Protein AF-A0A6G2DT15-F1 (afdb_monomer)

Mean predicted aligned error: 6.5 Å

Secondary structure (DSSP, 8-state):
----S--GGGGG-TT------HHHHHHHHHHHS-TT--TTSHHHHHHHHHHHHHHHHHHTTTS-HHHHHHHIIIIIHHHHHHHH-

Organism: Streptococcus pneumoniae (NCBI:txid1313)

Foldseek 3Di:
DDDQDDDPVVVPDPPDDDDHDLVVQLVVLVVPADPPHDCPDPSNVSNVLSVVVVVQCVVCVPPDPVVSVVSCVPPVVVSVVVNVD

Radius of gyration: 15.29 Å; Cα contacts (8 Å, |Δi|>4): 48; chains: 1; bounding box: 32×36×33 Å

Solvent-accessible surface area (backbone atoms only — not comparable to full-atom values): 5164 Å² total; per-residue (Å²): 134,88,67,58,68,90,52,76,74,58,76,73,42,92,89,57,85,89,64,82,39,65,70,55,53,32,49,52,21,53,73,66,33,60,96,85,56,53,78,84,36,72,24,44,44,46,34,51,52,43,53,50,54,56,46,55,55,58,77,37,60,88,49,55,71,68,58,39,50,50,47,39,60,71,58,44,42,60,54,52,50,65,74,74,108

InterPro domains:
  IPR004291 Transposase IS66, central domain [PF03050] (7-84)
  IPR052344 Transposase-related protein [PTHR33678] (1-84)

Structure (mmCIF, N/CA/C/O backbone):
data_AF-A0A6G2DT15-F1
#
_entry.id   AF-A0A6G2DT15-F1
#
loop_
_atom_site.group_PDB
_atom_site.id
_atom_site.type_symbol
_atom_site.label_atom_id
_atom_site.label_alt_id
_atom_site.label_comp_id
_atom_site.label_asym_id
_atom_site.label_entity_id
_atom_site.label_seq_id
_atom_site.pdbx_PDB_ins_code
_atom_site.Cartn_x
_atom_site.Cartn_y
_atom_site.Cartn_z
_atom_site.occupancy
_atom_site.B_iso_or_equiv
_atom_site.auth_seq_id
_atom_site.auth_comp_id
_atom_site.auth_asym_id
_atom_site.auth_atom_id
_atom_site.pdbx_PDB_model_num
ATOM 1 N N . MET A 1 1 ? -16.236 12.079 -4.328 1.00 33.94 1 MET A N 1
ATOM 2 C CA . MET A 1 1 ? -15.693 11.487 -5.570 1.00 33.94 1 MET A CA 1
ATOM 3 C C . MET A 1 1 ? -14.193 11.350 -5.376 1.00 33.94 1 MET A C 1
ATOM 5 O O . MET A 1 1 ? -13.513 12.364 -5.361 1.00 33.94 1 MET A O 1
ATOM 9 N N . VAL A 1 2 ? -13.697 10.140 -5.107 1.00 38.16 2 VAL A N 1
ATOM 10 C CA . VAL A 1 2 ? -12.259 9.900 -4.911 1.00 38.16 2 VAL A CA 1
ATOM 11 C C . VAL A 1 2 ? -11.651 9.710 -6.296 1.00 38.16 2 VAL A C 1
ATOM 13 O O . VAL A 1 2 ? -11.843 8.665 -6.911 1.00 38.16 2 VAL A O 1
ATOM 16 N N . ASN A 1 3 ? -11.002 10.745 -6.829 1.00 44.94 3 ASN A N 1
ATOM 17 C CA . ASN A 1 3 ? -10.223 10.593 -8.049 1.00 44.94 3 ASN A CA 1
ATOM 18 C C . ASN A 1 3 ? -8.834 10.072 -7.671 1.00 44.94 3 ASN A C 1
ATOM 20 O O . ASN A 1 3 ? -8.048 10.770 -7.040 1.00 44.94 3 ASN A O 1
ATOM 24 N N . CYS A 1 4 ? -8.558 8.823 -8.029 1.00 48.66 4 CYS A N 1
ATOM 25 C CA . CYS A 1 4 ? -7.329 8.135 -7.656 1.00 48.66 4 CYS A CA 1
ATOM 26 C C . CYS A 1 4 ? -6.125 8.529 -8.537 1.00 48.66 4 CYS A C 1
ATOM 28 O O . CYS A 1 4 ? -5.008 8.082 -8.265 1.00 48.66 4 CYS A O 1
ATOM 30 N N . GLU A 1 5 ? -6.330 9.317 -9.598 1.00 58.84 5 GLU A N 1
ATOM 31 C CA . GLU A 1 5 ? -5.263 9.831 -10.459 1.00 58.84 5 GLU A CA 1
ATOM 32 C C . GLU A 1 5 ? -5.076 11.338 -10.207 1.00 58.84 5 GLU A C 1
ATOM 34 O O . GLU A 1 5 ? -6.007 12.112 -10.451 1.00 58.84 5 GLU A O 1
ATOM 39 N N . PRO A 1 6 ? -3.916 11.789 -9.693 1.00 59.69 6 PRO A N 1
ATOM 40 C CA . PRO A 1 6 ? -3.707 13.201 -9.409 1.00 59.69 6 PRO A CA 1
ATOM 41 C C . PRO A 1 6 ? -3.602 13.979 -10.726 1.00 59.69 6 PRO A C 1
ATOM 43 O O . PRO A 1 6 ? -2.528 14.073 -11.318 1.00 59.69 6 PRO A O 1
ATOM 46 N N . LEU A 1 7 ? -4.720 14.540 -11.191 1.00 66.44 7 LEU A N 1
ATOM 47 C CA . LEU A 1 7 ? -4.693 15.563 -12.234 1.00 66.44 7 LEU A CA 1
ATOM 48 C C . LEU A 1 7 ? -4.113 16.847 -11.630 1.00 66.44 7 LEU A C 1
ATOM 50 O O . LEU A 1 7 ? -4.506 17.249 -10.535 1.00 66.44 7 LEU A O 1
ATOM 54 N N . GLU A 1 8 ? -3.219 17.512 -12.361 1.00 67.69 8 GLU A N 1
ATOM 55 C CA . GLU A 1 8 ? -2.586 18.785 -11.968 1.00 67.69 8 GLU A CA 1
ATOM 56 C C . GLU A 1 8 ? -3.600 19.838 -11.491 1.00 67.69 8 GLU A C 1
ATOM 58 O O . GLU A 1 8 ? -3.329 20.589 -10.558 1.00 67.69 8 GLU A O 1
ATOM 63 N N . ALA A 1 9 ? -4.802 19.843 -12.074 1.00 71.19 9 ALA A N 1
ATOM 64 C CA . ALA A 1 9 ? -5.890 20.741 -11.696 1.00 71.19 9 ALA A CA 1
ATOM 65 C C . ALA A 1 9 ? -6.320 20.603 -10.223 1.00 71.19 9 ALA A C 1
ATOM 67 O O . ALA A 1 9 ? -6.708 21.590 -9.607 1.00 71.19 9 ALA A O 1
ATOM 68 N N . TYR A 1 10 ? -6.214 19.411 -9.624 1.00 72.25 10 TYR A N 1
ATOM 69 C CA . TYR A 1 10 ? -6.602 19.198 -8.226 1.00 72.25 10 TYR A CA 1
ATOM 70 C C . TYR A 1 10 ? -5.588 19.756 -7.225 1.00 72.25 10 TYR A C 1
ATOM 72 O O . TYR A 1 10 ? -5.958 19.998 -6.083 1.00 72.25 10 TYR A O 1
ATOM 80 N N . ARG A 1 11 ? -4.340 20.029 -7.641 1.00 71.56 11 ARG A N 1
ATOM 81 C CA . ARG A 1 11 ? -3.345 20.714 -6.792 1.00 71.56 11 ARG A CA 1
ATOM 82 C C . ARG A 1 11 ? -3.716 22.172 -6.500 1.00 71.56 11 ARG A C 1
ATOM 84 O O . ARG A 1 11 ? -3.120 22.773 -5.619 1.00 71.56 11 ARG A O 1
ATOM 91 N N . GLN A 1 12 ? -4.652 22.737 -7.263 1.00 80.12 12 GLN A N 1
ATOM 92 C CA . GLN A 1 12 ? -5.099 24.128 -7.141 1.00 80.12 12 GLN A CA 1
ATOM 93 C C . GLN A 1 12 ? -6.270 24.285 -6.159 1.00 80.12 12 GLN A C 1
ATOM 95 O O . GLN A 1 12 ? -6.728 25.400 -5.930 1.00 80.12 12 GLN A O 1
ATOM 100 N N . LEU A 1 13 ? -6.785 23.180 -5.609 1.00 81.62 13 LEU A N 1
ATOM 101 C CA . LEU A 1 13 ? -7.861 23.207 -4.626 1.00 81.62 13 LEU A CA 1
ATOM 102 C C . LEU A 1 13 ? -7.271 23.391 -3.227 1.00 81.62 13 LEU A C 1
ATOM 104 O O . LEU A 1 13 ? -6.575 22.512 -2.729 1.00 81.62 13 LEU A O 1
ATOM 108 N N . GLU A 1 14 ? -7.576 24.521 -2.593 1.00 78.31 14 GLU A N 1
ATOM 109 C CA . GLU A 1 14 ? -7.023 24.892 -1.280 1.00 78.31 14 GLU A CA 1
ATOM 110 C C . GLU A 1 14 ? -7.527 23.998 -0.132 1.00 78.31 14 GLU A C 1
ATOM 112 O O . GLU A 1 14 ? -6.832 23.824 0.865 1.00 78.31 14 GLU A O 1
ATOM 117 N N . GLU A 1 15 ? -8.707 23.387 -0.282 1.00 83.31 15 GLU A N 1
ATOM 118 C CA . GLU A 1 15 ? -9.370 22.588 0.763 1.00 83.31 15 GLU A CA 1
ATOM 119 C C . GLU A 1 15 ? -9.336 21.067 0.503 1.00 83.31 15 GLU A C 1
ATOM 121 O O . GLU A 1 15 ? -10.050 20.306 1.158 1.00 83.31 15 GLU A O 1
ATOM 126 N N . ALA A 1 16 ? -8.543 20.592 -0.465 1.00 78.62 16 ALA A N 1
ATOM 127 C CA . ALA A 1 16 ? -8.485 19.174 -0.826 1.00 78.62 16 ALA A CA 1
ATOM 128 C C . ALA A 1 16 ? -7.110 18.554 -0.544 1.00 78.62 16 ALA A C 1
ATOM 130 O O . ALA A 1 16 ? -6.085 19.019 -1.038 1.00 78.62 16 ALA A O 1
ATOM 131 N N . GLU A 1 17 ? -7.098 17.435 0.183 1.00 78.50 17 GLU A N 1
ATOM 132 C CA . GLU A 1 17 ? -5.894 16.627 0.364 1.00 78.50 17 GLU A CA 1
ATOM 133 C C . GLU A 1 17 ? -5.733 15.626 -0.789 1.00 78.50 17 GLU A C 1
ATOM 135 O O . GLU A 1 17 ? -6.630 14.833 -1.095 1.00 78.50 17 GLU A O 1
ATOM 140 N N . LEU A 1 18 ? -4.569 15.655 -1.439 1.00 77.38 18 LEU A N 1
ATOM 141 C CA . LEU A 1 18 ? -4.230 14.699 -2.487 1.00 77.38 18 LEU A CA 1
ATOM 142 C C . LEU A 1 18 ? -3.722 13.398 -1.873 1.00 77.38 18 LEU A C 1
ATOM 144 O O . LEU A 1 18 ? -2.608 13.334 -1.359 1.00 77.3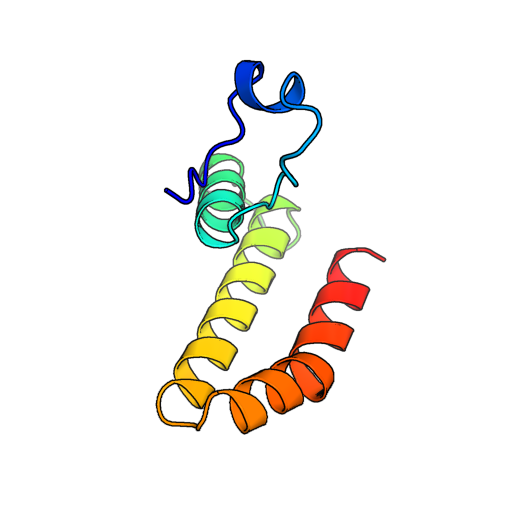8 18 LEU A O 1
ATOM 148 N N . VAL A 1 19 ? -4.511 12.338 -2.025 1.00 79.75 19 VAL A N 1
ATOM 149 C CA . VAL A 1 19 ? -4.138 10.983 -1.612 1.00 79.75 19 VAL A CA 1
ATOM 150 C C . VAL A 1 19 ? -3.826 10.102 -2.820 1.00 79.75 19 VAL A C 1
ATOM 152 O O . VAL A 1 19 ? -4.508 10.136 -3.846 1.00 79.75 19 VAL A O 1
ATOM 155 N N . GLY A 1 20 ? -2.771 9.295 -2.710 1.00 79.94 20 GLY A N 1
ATOM 156 C CA . GLY A 1 20 ? -2.397 8.318 -3.730 1.00 79.94 20 GLY A CA 1
ATOM 157 C C . GLY A 1 20 ? -3.113 6.985 -3.523 1.00 79.94 20 GLY A C 1
ATOM 158 O O . GLY A 1 20 ? -3.128 6.447 -2.420 1.00 79.94 20 GLY A O 1
ATOM 159 N 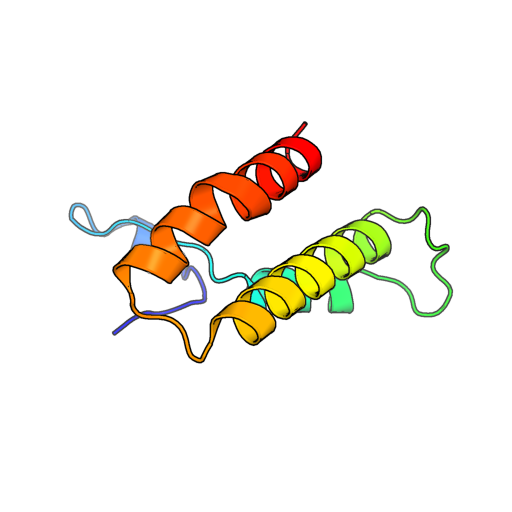N . CYS A 1 21 ? -3.667 6.402 -4.589 1.00 87.38 21 CYS A N 1
ATOM 160 C CA . CYS A 1 21 ? -4.225 5.052 -4.523 1.00 87.38 21 CYS A CA 1
ATOM 161 C C . CYS A 1 21 ? -3.146 3.992 -4.780 1.00 87.38 21 CYS A C 1
ATOM 163 O O . CYS A 1 21 ? -2.541 3.962 -5.857 1.00 87.38 21 CYS A O 1
ATOM 165 N N . TRP A 1 22 ? -2.974 3.053 -3.846 1.00 90.25 22 TRP A N 1
ATOM 166 C CA . TRP A 1 22 ? -2.028 1.939 -3.985 1.00 90.25 22 TRP A CA 1
ATOM 167 C C . TRP A 1 22 ? -2.277 1.062 -5.221 1.00 90.25 22 TRP A C 1
ATOM 169 O O . TRP A 1 22 ? -1.331 0.504 -5.776 1.00 90.25 22 TRP A O 1
ATOM 179 N N . ALA A 1 23 ? -3.513 0.990 -5.729 1.00 91.75 23 ALA A N 1
ATOM 180 C CA . ALA A 1 23 ? -3.804 0.274 -6.973 1.00 91.75 23 ALA A CA 1
ATOM 181 C C . ALA A 1 23 ? -3.126 0.935 -8.185 1.00 91.75 23 ALA A C 1
ATOM 183 O O . ALA A 1 23 ? -2.558 0.247 -9.038 1.00 91.75 23 ALA A O 1
ATOM 184 N N . HIS A 1 24 ? -3.118 2.270 -8.236 1.00 90.50 24 HIS A N 1
ATOM 185 C CA . HIS A 1 24 ? -2.416 3.016 -9.279 1.00 90.50 24 HIS A CA 1
ATOM 186 C C . HIS A 1 24 ? -0.903 2.956 -9.114 1.00 90.50 24 HIS A C 1
ATOM 188 O O . HIS A 1 24 ? -0.194 2.812 -10.108 1.00 90.50 24 HIS A O 1
ATOM 194 N N . VAL A 1 25 ? -0.400 2.986 -7.879 1.00 90.31 25 VAL A N 1
ATOM 195 C CA . VAL A 1 25 ? 1.030 2.781 -7.610 1.00 90.31 25 VAL A CA 1
ATOM 196 C C . VAL A 1 25 ? 1.483 1.408 -8.120 1.00 90.31 25 VAL A C 1
ATOM 198 O O . VAL A 1 25 ? 2.441 1.321 -8.889 1.00 90.31 25 VAL A O 1
ATOM 201 N N . ARG A 1 26 ? 0.740 0.339 -7.803 1.00 93.19 26 ARG A N 1
ATOM 202 C CA . ARG A 1 26 ? 1.012 -1.018 -8.301 1.00 93.19 26 ARG A CA 1
ATOM 203 C C . ARG A 1 26 ? 1.027 -1.084 -9.827 1.00 93.19 26 ARG A C 1
ATOM 205 O O . ARG A 1 26 ? 1.908 -1.722 -10.398 1.00 93.19 26 ARG A O 1
ATOM 212 N N . ARG A 1 27 ? 0.068 -0.430 -10.492 1.00 92.75 27 ARG A N 1
ATOM 213 C CA . ARG A 1 27 ? 0.018 -0.361 -11.959 1.00 92.75 27 ARG A CA 1
ATOM 214 C C . ARG A 1 27 ? 1.251 0.339 -12.535 1.00 92.75 27 ARG A C 1
ATOM 216 O O . ARG A 1 27 ? 1.839 -0.185 -13.473 1.00 92.75 27 ARG A O 1
ATOM 223 N N . LYS A 1 28 ? 1.691 1.453 -11.942 1.00 90.88 28 LYS A N 1
ATOM 224 C CA . LYS A 1 28 ? 2.912 2.151 -12.375 1.00 90.88 28 LYS A CA 1
ATOM 225 C C . LYS A 1 28 ? 4.157 1.282 -12.221 1.00 90.88 28 LYS A C 1
ATOM 227 O O . LYS A 1 28 ? 4.967 1.231 -13.139 1.00 90.88 28 LYS A O 1
ATOM 232 N N . PHE A 1 29 ? 4.292 0.550 -11.114 1.00 91.81 29 PHE A N 1
ATOM 233 C CA . PHE A 1 29 ? 5.394 -0.404 -10.965 1.00 91.81 29 PHE A CA 1
ATOM 234 C C . PHE A 1 29 ? 5.318 -1.539 -11.986 1.00 91.81 29 PHE A C 1
ATOM 236 O O . PHE A 1 29 ? 6.348 -1.925 -12.531 1.00 91.81 29 PHE A O 1
ATOM 243 N N . PHE A 1 30 ? 4.120 -2.034 -12.304 1.00 90.56 30 PHE A N 1
ATOM 244 C CA . PHE A 1 30 ? 3.930 -3.033 -13.357 1.00 90.56 30 PHE A CA 1
ATOM 245 C C . PHE A 1 30 ? 4.407 -2.528 -14.719 1.00 90.56 30 PHE A C 1
ATOM 247 O O . PHE A 1 30 ? 5.204 -3.190 -15.374 1.00 90.56 30 PHE A O 1
ATOM 254 N N . GLU A 1 31 ? 3.955 -1.340 -15.119 1.00 90.38 31 GLU A N 1
ATOM 255 C CA . GLU A 1 31 ? 4.294 -0.722 -16.404 1.00 90.38 31 GLU A CA 1
ATOM 256 C C . GLU A 1 31 ? 5.786 -0.370 -16.505 1.00 90.38 31 GLU A C 1
ATOM 258 O O . GLU A 1 31 ? 6.382 -0.510 -17.571 1.00 90.38 31 GLU A O 1
ATOM 263 N N . ALA A 1 32 ? 6.404 0.037 -15.393 1.00 86.94 32 ALA A N 1
ATOM 264 C CA . ALA A 1 32 ? 7.821 0.380 -15.328 1.00 86.94 32 ALA A CA 1
ATOM 265 C C . ALA A 1 32 ? 8.759 -0.837 -15.232 1.00 86.94 32 ALA A C 1
ATOM 267 O O . ALA A 1 32 ? 9.966 -0.666 -15.382 1.00 86.94 32 ALA A O 1
ATOM 268 N N . THR A 1 33 ? 8.250 -2.047 -14.964 1.00 86.50 33 THR A N 1
ATOM 269 C CA . THR A 1 33 ? 9.075 -3.261 -14.839 1.00 86.50 33 THR A CA 1
ATOM 270 C C . THR A 1 33 ? 9.254 -3.931 -16.207 1.00 86.50 33 THR A C 1
ATOM 272 O O . THR A 1 33 ? 8.278 -4.433 -16.769 1.00 86.50 33 THR A O 1
ATOM 275 N N . PRO A 1 34 ? 10.481 -4.008 -16.761 1.00 81.56 34 PRO A N 1
ATOM 276 C CA . PRO A 1 34 ? 10.734 -4.758 -17.990 1.00 81.56 34 PRO A CA 1
ATOM 277 C C . PRO A 1 34 ? 10.328 -6.235 -17.870 1.00 81.56 34 PRO A C 1
ATOM 279 O O . PRO A 1 34 ? 10.487 -6.850 -16.820 1.00 81.56 34 PRO A O 1
ATOM 282 N N . LYS A 1 35 ? 9.882 -6.855 -18.971 1.00 77.12 35 LYS A N 1
ATOM 283 C CA . LYS A 1 35 ? 9.451 -8.270 -18.971 1.00 77.12 35 LYS A CA 1
ATOM 284 C C . LYS A 1 35 ? 10.548 -9.264 -18.561 1.00 77.12 35 LYS A C 1
ATOM 286 O O . LYS A 1 35 ? 10.217 -10.338 -18.075 1.00 77.12 35 LYS A O 1
ATOM 291 N N . GLN A 1 36 ? 11.824 -8.925 -18.768 1.00 77.88 36 GLN A N 1
ATOM 292 C CA . GLN A 1 36 ? 12.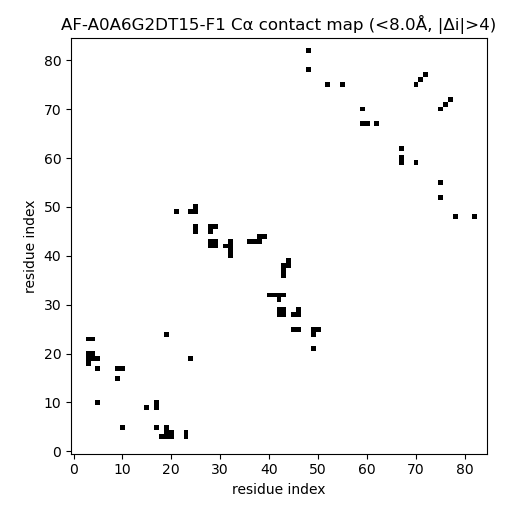978 -9.721 -18.319 1.00 77.88 36 GLN A CA 1
ATOM 293 C C . GLN A 1 36 ? 13.702 -9.093 -17.119 1.00 77.88 36 GLN A C 1
ATOM 295 O O . GLN A 1 36 ? 14.885 -9.347 -16.916 1.00 77.88 36 GLN A O 1
ATOM 300 N N . ALA A 1 37 ? 13.036 -8.226 -16.357 1.00 74.25 37 ALA A N 1
ATOM 301 C CA . ALA A 1 37 ? 13.667 -7.590 -15.215 1.00 74.25 37 ALA A CA 1
ATOM 302 C C . ALA A 1 37 ? 13.964 -8.608 -14.115 1.00 74.25 37 ALA A C 1
ATOM 304 O O . ALA A 1 37 ? 13.106 -9.406 -13.728 1.00 74.25 37 ALA A O 1
ATOM 305 N N . ASP A 1 38 ? 15.169 -8.519 -13.565 1.00 79.56 38 ASP A N 1
ATOM 306 C CA . ASP A 1 38 ? 15.524 -9.266 -12.374 1.00 79.56 38 ASP A CA 1
ATOM 307 C C . ASP A 1 38 ? 14.632 -8.867 -11.193 1.00 79.56 38 ASP A C 1
ATOM 309 O O . ASP A 1 38 ? 14.160 -7.727 -11.074 1.00 79.56 38 ASP A O 1
ATOM 313 N N . LYS A 1 39 ? 14.462 -9.805 -10.255 1.00 76.00 39 LYS A N 1
ATOM 314 C CA . LYS A 1 39 ? 13.739 -9.575 -8.992 1.00 76.00 39 LYS A CA 1
ATOM 315 C C . LYS A 1 39 ? 14.362 -8.461 -8.139 1.00 76.00 39 LYS A C 1
ATOM 317 O O . LYS A 1 39 ? 13.724 -7.970 -7.215 1.00 76.00 39 LYS A O 1
ATOM 322 N N . SER A 1 40 ? 15.598 -8.067 -8.440 1.00 82.38 40 SER A N 1
ATOM 323 C CA . SER A 1 40 ? 16.306 -6.956 -7.805 1.00 82.38 40 SER A CA 1
ATOM 324 C C . SER A 1 40 ? 15.918 -5.580 -8.358 1.00 82.38 40 SER A C 1
ATOM 326 O O . SER A 1 40 ? 16.251 -4.575 -7.727 1.00 82.38 40 SER A O 1
ATOM 328 N N . SER A 1 41 ? 15.223 -5.509 -9.500 1.00 87.19 41 SER A N 1
ATOM 329 C CA . SER A 1 41 ? 14.802 -4.240 -10.099 1.00 87.19 41 SER A CA 1
ATOM 330 C C . SER A 1 41 ? 13.836 -3.471 -9.193 1.00 87.19 41 SER A C 1
ATOM 332 O O . SER A 1 41 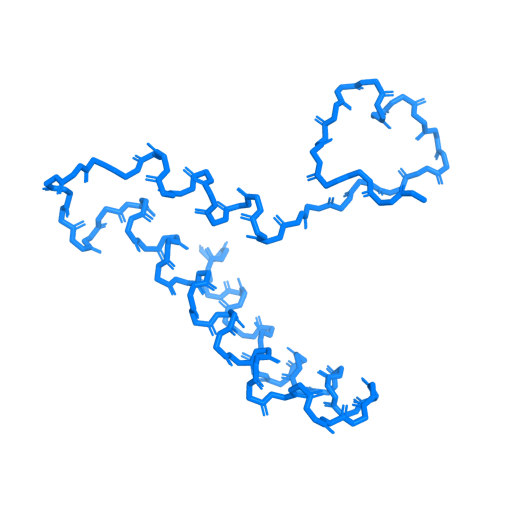? 13.014 -4.059 -8.489 1.00 87.19 41 SER A O 1
ATOM 334 N N . LEU A 1 42 ? 13.907 -2.136 -9.232 1.00 86.94 42 LEU A N 1
ATOM 335 C CA . LEU A 1 42 ? 13.035 -1.268 -8.428 1.00 86.94 42 LEU A CA 1
ATOM 336 C C . LEU A 1 42 ? 11.550 -1.503 -8.733 1.00 86.94 42 LEU A C 1
ATOM 338 O O . LEU A 1 42 ? 10.729 -1.537 -7.820 1.00 86.94 42 LEU A O 1
ATOM 342 N N . GLY A 1 43 ? 11.217 -1.739 -10.004 1.00 88.88 43 GLY A N 1
ATOM 343 C CA . GLY A 1 43 ? 9.860 -2.082 -10.420 1.00 88.88 43 GLY A CA 1
ATOM 344 C C . GLY A 1 43 ? 9.373 -3.404 -9.817 1.00 88.88 43 GLY A C 1
ATOM 345 O O . GLY A 1 43 ? 8.284 -3.454 -9.244 1.00 88.88 43 GLY A O 1
ATOM 346 N N . ALA A 1 44 ? 10.202 -4.455 -9.851 1.00 89.12 44 ALA A N 1
ATOM 347 C CA . ALA A 1 44 ? 9.861 -5.745 -9.253 1.00 89.12 44 ALA A CA 1
ATOM 348 C C . ALA A 1 44 ? 9.723 -5.666 -7.724 1.00 89.12 44 ALA A C 1
ATOM 350 O O . ALA A 1 44 ? 8.800 -6.264 -7.168 1.00 89.12 44 ALA A O 1
ATOM 351 N N . LYS A 1 45 ? 10.584 -4.893 -7.047 1.00 89.38 45 LYS A N 1
ATOM 352 C CA . LYS A 1 45 ? 10.475 -4.627 -5.603 1.00 89.38 45 LYS A CA 1
ATOM 353 C C . LYS A 1 45 ? 9.179 -3.888 -5.260 1.00 89.38 45 LYS A C 1
ATOM 355 O O . LYS A 1 45 ? 8.444 -4.331 -4.383 1.00 89.38 45 LYS A O 1
ATOM 360 N N . GLY A 1 46 ? 8.848 -2.830 -6.003 1.00 91.50 46 GLY A N 1
ATOM 361 C CA . GLY A 1 46 ? 7.600 -2.082 -5.823 1.00 91.50 46 GLY A CA 1
ATOM 362 C C . GLY A 1 46 ? 6.349 -2.926 -6.069 1.00 91.50 46 GLY A C 1
ATOM 363 O O . GLY A 1 46 ? 5.374 -2.838 -5.320 1.00 91.50 46 GLY A O 1
ATOM 364 N N . LEU A 1 47 ? 6.384 -3.813 -7.066 1.00 92.19 47 LEU A N 1
ATOM 365 C CA . LEU A 1 47 ? 5.327 -4.798 -7.299 1.00 92.19 47 LEU A CA 1
ATOM 366 C C . LEU A 1 47 ? 5.181 -5.787 -6.145 1.00 92.19 47 LEU A C 1
ATOM 368 O O . LEU A 1 47 ? 4.054 -6.061 -5.729 1.00 92.19 47 LEU A O 1
ATOM 372 N N . ALA A 1 48 ? 6.293 -6.336 -5.651 1.00 91.56 48 ALA A N 1
ATOM 373 C CA . ALA A 1 48 ? 6.292 -7.287 -4.543 1.00 91.56 48 ALA A CA 1
ATOM 374 C C . ALA A 1 48 ? 5.691 -6.657 -3.281 1.00 91.56 48 ALA A C 1
ATOM 376 O O . ALA A 1 48 ? 4.766 -7.228 -2.704 1.00 91.56 48 ALA A O 1
ATOM 377 N N . TYR A 1 49 ? 6.125 -5.441 -2.944 1.00 92.81 49 TYR A N 1
ATOM 378 C CA . TYR A 1 49 ? 5.567 -4.650 -1.852 1.00 92.81 49 TYR A CA 1
ATOM 379 C C . TYR A 1 49 ? 4.050 -4.449 -2.004 1.00 92.81 49 TYR A C 1
ATOM 381 O O . TYR A 1 49 ? 3.280 -4.805 -1.114 1.00 92.81 49 TYR A O 1
ATOM 389 N N . CYS A 1 50 ? 3.589 -3.960 -3.164 1.00 94.19 50 CYS A N 1
ATOM 390 C CA . CYS A 1 50 ? 2.160 -3.729 -3.386 1.00 94.19 50 CYS A CA 1
ATOM 391 C C . CYS A 1 50 ? 1.350 -5.028 -3.275 1.00 94.19 50 CYS A C 1
ATOM 393 O O . CYS A 1 50 ? 0.247 -5.030 -2.737 1.00 94.19 50 CYS A O 1
ATOM 395 N N . ASN A 1 51 ? 1.875 -6.142 -3.792 1.00 94.25 51 ASN A N 1
ATOM 396 C CA . ASN A 1 51 ? 1.207 -7.438 -3.698 1.00 94.25 51 ASN A CA 1
ATOM 397 C C . ASN A 1 51 ? 1.085 -7.917 -2.245 1.00 94.25 51 ASN A C 1
ATOM 399 O O . ASN A 1 51 ? 0.041 -8.467 -1.897 1.00 94.25 51 ASN A O 1
ATOM 403 N N . GLN A 1 52 ? 2.108 -7.691 -1.415 1.00 95.19 52 GLN A N 1
ATOM 404 C CA . GLN A 1 52 ? 2.066 -7.999 0.014 1.00 95.19 52 GLN A CA 1
ATOM 405 C C . GLN A 1 52 ? 1.026 -7.137 0.738 1.00 95.19 52 GLN A C 1
ATOM 407 O O . GLN A 1 52 ? 0.173 -7.691 1.426 1.00 95.19 52 GLN A O 1
ATOM 412 N N . LEU A 1 53 ? 1.018 -5.820 0.496 1.00 95.12 53 LEU A N 1
ATOM 413 C CA . LEU A 1 53 ? 0.007 -4.896 1.027 1.00 95.12 53 LEU A CA 1
ATOM 414 C C . LEU A 1 53 ? -1.415 -5.370 0.698 1.00 95.12 53 LEU A C 1
ATOM 416 O O . LEU A 1 53 ? -2.255 -5.496 1.583 1.00 95.12 53 LEU A O 1
ATOM 420 N N . PHE A 1 54 ? -1.682 -5.701 -0.569 1.00 95.06 54 PHE A N 1
ATOM 421 C CA . PHE A 1 54 ? -2.996 -6.207 -0.973 1.00 95.06 54 PHE A CA 1
ATOM 422 C C . PHE A 1 54 ? -3.316 -7.594 -0.414 1.00 95.06 54 PHE A C 1
ATOM 424 O O . PHE A 1 54 ? -4.489 -7.951 -0.365 1.00 95.06 54 PHE A O 1
ATOM 431 N N . SER A 1 55 ? -2.316 -8.403 -0.060 1.00 96.62 55 SER A N 1
ATOM 432 C CA . SER A 1 55 ? -2.560 -9.686 0.602 1.00 96.62 55 SER A CA 1
ATOM 433 C C . SER A 1 55 ? -3.061 -9.478 2.018 1.00 96.62 55 SER A C 1
ATOM 435 O O . SER A 1 55 ? -4.124 -9.989 2.345 1.00 96.62 55 SER A O 1
ATOM 437 N N . LEU A 1 56 ? -2.362 -8.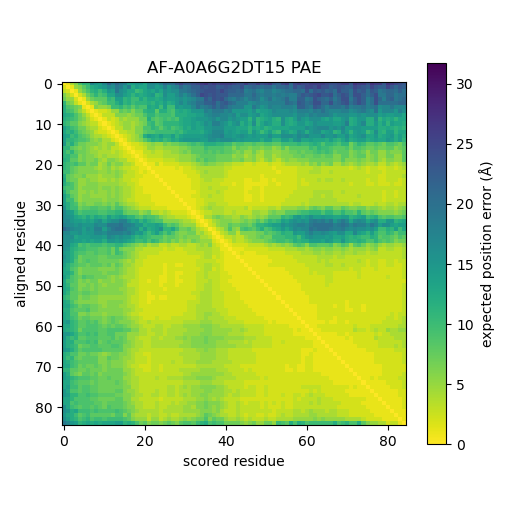648 2.790 1.00 95.88 56 LEU A N 1
ATOM 438 C CA . LEU A 1 56 ? -2.747 -8.313 4.157 1.00 95.88 56 LEU A CA 1
ATOM 439 C C . LEU A 1 56 ? -4.161 -7.713 4.217 1.00 95.88 56 LEU A C 1
ATOM 441 O O . LEU A 1 56 ? -4.998 -8.173 4.985 1.00 95.88 56 LEU A O 1
ATOM 445 N N . GLU A 1 57 ? -4.483 -6.762 3.334 1.00 95.56 57 GLU A N 1
ATOM 446 C CA . GLU A 1 57 ? -5.833 -6.175 3.279 1.00 95.56 57 GLU A CA 1
ATOM 447 C C . GLU A 1 57 ? -6.932 -7.201 2.956 1.00 95.56 57 GLU A C 1
ATOM 449 O O . GLU A 1 57 ? -8.052 -7.059 3.445 1.00 95.56 57 GLU A O 1
ATOM 454 N N . ARG A 1 58 ? -6.636 -8.238 2.156 1.00 97.00 58 ARG A N 1
ATOM 455 C CA . ARG A 1 58 ? -7.586 -9.338 1.908 1.00 97.00 58 ARG A CA 1
ATOM 456 C C . ARG A 1 58 ? -7.753 -10.223 3.136 1.00 97.00 58 ARG A C 1
ATOM 458 O O . ARG A 1 58 ? -8.874 -10.610 3.447 1.00 97.00 58 ARG A O 1
ATOM 465 N N . ASP A 1 59 ? -6.667 -10.513 3.844 1.00 97.19 59 ASP A N 1
ATOM 466 C CA . ASP A 1 59 ? -6.703 -11.339 5.054 1.00 97.19 59 ASP A CA 1
ATOM 467 C C . ASP A 1 59 ? -7.553 -10.682 6.156 1.00 97.19 59 ASP A C 1
ATOM 469 O O . ASP A 1 59 ? -8.163 -11.366 6.979 1.00 97.19 59 ASP A O 1
ATOM 473 N N . TRP A 1 60 ? -7.650 -9.351 6.140 1.00 97.31 60 TRP A N 1
ATOM 474 C CA . TRP A 1 60 ? -8.432 -8.573 7.098 1.00 97.31 60 TRP A CA 1
ATOM 475 C C . TRP A 1 60 ? -9.815 -8.151 6.586 1.00 97.31 60 TRP A C 1
ATOM 477 O O . TRP A 1 60 ? -10.527 -7.452 7.303 1.00 97.31 60 TRP A O 1
ATOM 487 N N . GLU A 1 61 ? -10.229 -8.550 5.378 1.00 95.94 61 GLU A N 1
ATOM 488 C CA . GLU A 1 61 ? -11.457 -8.063 4.723 1.00 95.94 61 GLU A CA 1
ATOM 489 C C . GLU A 1 61 ? -12.718 -8.285 5.575 1.00 95.94 61 GLU A C 1
ATOM 491 O O . GLU A 1 61 ? -13.596 -7.422 5.631 1.00 95.94 61 GLU A O 1
ATOM 496 N N . ALA A 1 62 ? -12.779 -9.416 6.281 1.00 96.88 62 ALA A N 1
ATOM 497 C CA . ALA A 1 62 ? -13.906 -9.784 7.135 1.00 96.88 62 ALA A CA 1
ATOM 498 C C . ALA A 1 62 ? -13.911 -9.085 8.510 1.00 96.88 62 ALA A C 1
ATOM 500 O O . ALA A 1 62 ? -14.893 -9.204 9.244 1.00 96.88 62 ALA A O 1
ATOM 501 N N . LEU A 1 63 ? -12.837 -8.380 8.881 1.00 96.69 63 LEU A N 1
ATOM 502 C CA . LEU A 1 63 ? -12.718 -7.742 10.189 1.00 96.69 63 LEU A CA 1
ATOM 503 C C . LEU A 1 63 ? -13.496 -6.410 10.254 1.00 96.69 63 LEU A C 1
ATOM 505 O O . LEU A 1 63 ? -13.615 -5.684 9.251 1.00 96.69 63 LEU A O 1
ATOM 509 N N . PRO A 1 64 ? -13.984 -6.021 11.447 1.00 97.62 64 PRO A N 1
ATOM 510 C CA . PRO A 1 64 ? -14.515 -4.685 11.697 1.00 97.62 64 PRO A CA 1
ATOM 511 C C . PRO A 1 64 ? -13.532 -3.577 11.301 1.00 97.62 64 PRO A C 1
ATOM 513 O O . PRO A 1 64 ? -12.320 -3.779 11.230 1.00 97.62 64 PRO A O 1
ATOM 516 N N . ALA A 1 65 ? -14.056 -2.380 11.027 1.00 96.31 65 ALA A N 1
ATOM 517 C CA . ALA A 1 65 ? -13.239 -1.254 10.569 1.00 96.31 65 ALA A CA 1
ATOM 518 C C . ALA A 1 65 ? -12.126 -0.880 11.565 1.00 96.31 65 ALA A C 1
ATOM 520 O O . ALA A 1 65 ? -11.004 -0.609 11.138 1.00 96.31 65 ALA A O 1
ATOM 521 N N . ASP A 1 66 ? -12.423 -0.926 12.865 1.00 97.50 66 ASP A N 1
ATOM 522 C CA . ASP A 1 66 ? -11.470 -0.584 13.925 1.00 97.50 66 ASP A CA 1
ATOM 523 C C . ASP A 1 66 ? -10.344 -1.622 14.032 1.00 97.50 66 ASP A C 1
ATOM 525 O O . ASP A 1 66 ? -9.170 -1.266 14.108 1.00 97.50 66 ASP A O 1
ATOM 529 N N . GLU A 1 67 ? -10.677 -2.911 13.928 1.00 96.94 67 GLU A N 1
ATOM 530 C CA . GLU A 1 67 ? -9.687 -3.995 13.917 1.00 96.94 67 GLU A CA 1
ATOM 531 C C . GLU A 1 67 ? -8.803 -3.941 12.666 1.00 96.94 67 GLU A C 1
ATOM 533 O O . GLU A 1 67 ? -7.586 -4.101 12.754 1.00 96.94 67 GLU A O 1
ATOM 538 N N . ARG A 1 68 ? -9.381 -3.632 11.496 1.00 97.38 68 ARG A N 1
ATOM 539 C CA . ARG A 1 68 ? -8.599 -3.382 10.273 1.00 97.38 68 ARG A CA 1
ATOM 540 C C . ARG A 1 68 ? -7.649 -2.205 10.433 1.00 97.38 68 ARG A C 1
ATOM 542 O O . ARG A 1 68 ? -6.530 -2.256 9.931 1.00 97.38 68 ARG A O 1
ATOM 549 N N . LEU A 1 69 ? -8.079 -1.136 11.102 1.00 96.50 69 LEU A N 1
ATOM 550 C CA . LEU A 1 69 ? -7.217 0.012 11.366 1.00 96.50 69 LEU A CA 1
ATOM 551 C C . LEU A 1 69 ? -6.041 -0.377 12.267 1.00 96.50 69 LEU A C 1
ATOM 553 O O . LEU A 1 69 ? -4.904 -0.042 11.941 1.00 96.50 69 LEU A O 1
ATOM 557 N N . GLN A 1 70 ? -6.299 -1.126 13.339 1.00 97.69 70 GLN A N 1
ATOM 558 C CA . GLN A 1 70 ? -5.250 -1.629 14.221 1.00 97.69 70 GLN A CA 1
ATOM 559 C C . GLN A 1 70 ? -4.261 -2.519 13.458 1.00 97.69 70 GLN A C 1
ATOM 561 O O . GLN A 1 70 ? -3.054 -2.311 13.536 1.00 97.69 70 GLN A O 1
ATOM 566 N N . LYS A 1 71 ? -4.760 -3.438 12.627 1.00 97.50 71 LYS A N 1
ATOM 567 C CA . LYS A 1 71 ? -3.922 -4.294 11.778 1.00 97.50 71 LYS A CA 1
ATOM 568 C C . LYS A 1 71 ? -3.030 -3.514 10.819 1.00 97.50 71 LYS A C 1
ATOM 570 O O . LYS A 1 71 ? -1.854 -3.840 10.667 1.00 97.50 71 LYS A O 1
ATOM 575 N N . ARG A 1 72 ? -3.540 -2.434 10.223 1.00 96.31 72 ARG A N 1
ATOM 576 C CA . ARG A 1 72 ? -2.711 -1.539 9.404 1.00 96.31 72 ARG A CA 1
ATOM 577 C C . ARG A 1 72 ? -1.607 -0.870 10.217 1.00 96.31 72 ARG A C 1
ATOM 579 O O . ARG A 1 72 ? -0.495 -0.758 9.722 1.00 96.31 72 ARG A O 1
ATOM 586 N N . GLN A 1 73 ? -1.884 -0.436 11.441 1.00 96.44 73 GLN A N 1
ATOM 587 C CA . GLN A 1 73 ? -0.869 0.184 12.299 1.00 96.44 73 GLN A CA 1
ATOM 588 C C . GLN A 1 73 ? 0.199 -0.825 12.741 1.00 96.44 73 GLN A C 1
ATOM 590 O O . GLN A 1 73 ? 1.381 -0.509 12.745 1.00 96.44 73 GLN A O 1
ATOM 595 N N . GLU A 1 74 ? -0.199 -2.049 13.081 1.00 96.44 74 GLU A N 1
ATOM 596 C CA . GLU A 1 74 ? 0.717 -3.070 13.601 1.00 96.44 74 GLU A CA 1
ATOM 597 C C . GLU A 1 74 ? 1.547 -3.748 12.504 1.00 96.44 74 GLU A C 1
ATOM 599 O O . GLU A 1 74 ? 2.736 -3.996 12.693 1.00 96.44 74 GLU A O 1
ATOM 604 N N . GLU A 1 75 ? 0.931 -4.061 11.361 1.00 95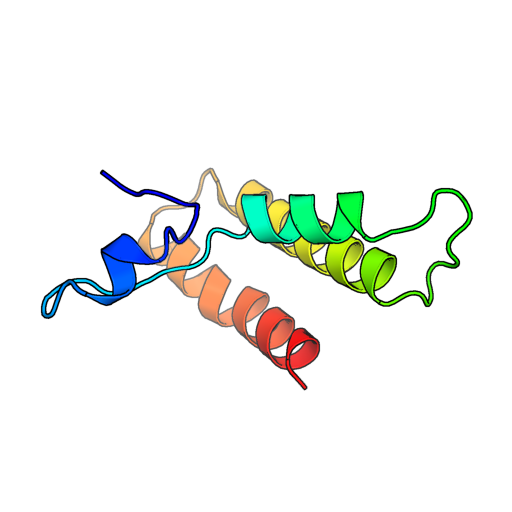.19 75 GLU A N 1
ATOM 605 C CA . GLU A 1 75 ? 1.544 -4.901 10.326 1.00 95.19 75 GLU A CA 1
ATOM 606 C C . GLU A 1 75 ? 1.859 -4.126 9.042 1.00 95.19 75 GLU A C 1
ATOM 608 O O . GLU A 1 75 ? 2.889 -4.367 8.409 1.00 95.19 75 GLU A O 1
ATOM 613 N N . LEU A 1 76 ? 1.001 -3.179 8.642 1.00 93.19 76 LEU A N 1
ATOM 614 C CA . LEU A 1 76 ? 1.193 -2.442 7.388 1.00 93.19 76 LEU A CA 1
ATOM 615 C C . LEU A 1 76 ? 2.131 -1.237 7.540 1.00 93.19 76 LEU A C 1
ATOM 617 O O . LEU A 1 76 ? 2.909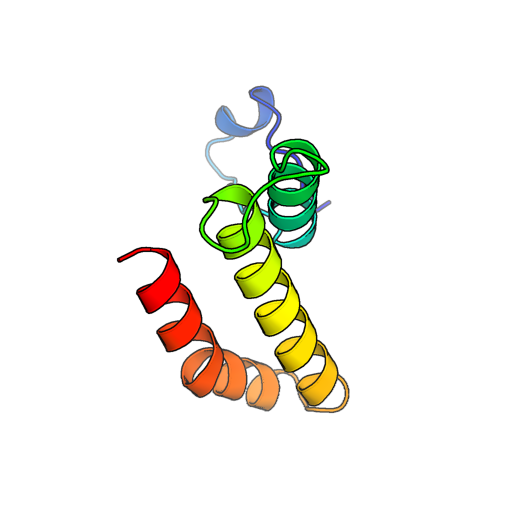 -0.963 6.630 1.00 93.19 76 LEU A O 1
ATOM 621 N N . GLN A 1 77 ? 2.091 -0.534 8.671 1.00 92.31 77 GLN A N 1
ATOM 622 C CA . GLN A 1 77 ? 2.975 0.595 8.953 1.00 92.31 77 GLN A CA 1
ATOM 623 C C . GLN A 1 77 ? 4.467 0.224 8.872 1.00 92.31 77 GLN A C 1
ATOM 625 O O . GLN A 1 77 ? 5.174 0.898 8.124 1.00 92.31 77 GLN A O 1
ATOM 630 N N . PRO A 1 78 ? 4.970 -0.841 9.532 1.00 93.25 78 PRO A N 1
ATOM 631 C CA . PRO A 1 78 ? 6.385 -1.198 9.415 1.00 93.25 78 PRO A CA 1
ATOM 632 C C . PRO A 1 78 ? 6.763 -1.617 7.988 1.00 93.25 78 PRO A C 1
ATOM 634 O O . PRO A 1 78 ? 7.864 -1.324 7.531 1.00 93.25 78 PRO A O 1
ATOM 637 N N . LEU A 1 79 ? 5.844 -2.256 7.253 1.00 91.25 79 LEU A N 1
ATOM 638 C CA . LEU A 1 79 ? 6.056 -2.588 5.843 1.00 91.25 79 LEU A CA 1
ATOM 639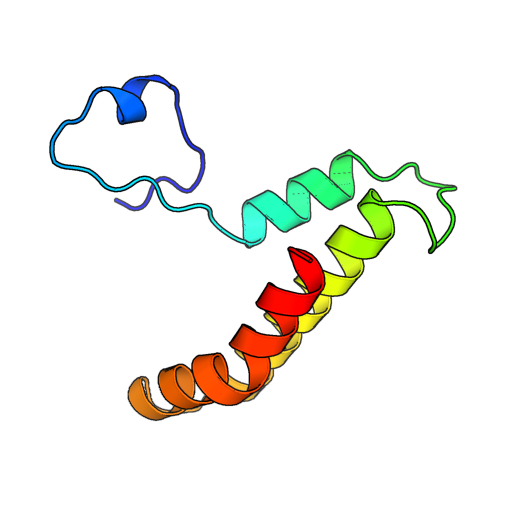 C C . LEU A 1 79 ? 6.211 -1.313 4.996 1.00 91.25 79 LEU A C 1
ATOM 641 O O . LEU A 1 79 ? 7.099 -1.238 4.150 1.00 91.25 79 LEU A O 1
ATOM 645 N N . MET A 1 80 ? 5.359 -0.309 5.227 1.00 89.06 80 MET A N 1
ATOM 646 C CA . MET A 1 80 ? 5.450 1.003 4.582 1.00 89.06 80 MET A CA 1
ATOM 647 C C . MET A 1 80 ? 6.766 1.711 4.905 1.00 89.06 80 MET A C 1
ATOM 649 O O . MET A 1 80 ? 7.391 2.261 4.003 1.00 89.06 80 MET A O 1
ATOM 653 N N . GLU A 1 81 ? 7.180 1.710 6.169 1.00 91.06 81 GLU A N 1
ATOM 654 C CA . GLU A 1 81 ? 8.431 2.334 6.603 1.00 91.06 81 GLU A CA 1
ATOM 655 C C . GLU A 1 81 ? 9.643 1.689 5.917 1.00 91.06 81 GLU A C 1
ATOM 657 O O . GLU A 1 81 ? 10.475 2.413 5.380 1.00 91.06 81 GLU A O 1
ATOM 662 N N . ASP A 1 82 ? 9.693 0.355 5.829 1.00 88.62 82 ASP A N 1
ATOM 663 C CA . ASP A 1 82 ? 10.745 -0.377 5.101 1.00 88.62 82 ASP A CA 1
ATOM 664 C C . ASP A 1 82 ? 10.783 -0.020 3.607 1.00 88.62 82 ASP A C 1
ATOM 666 O O . ASP A 1 82 ? 11.848 0.095 3.005 1.00 88.62 82 ASP A O 1
ATOM 6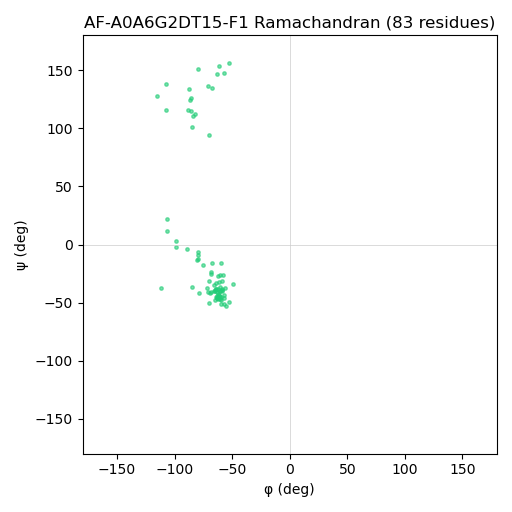70 N N . PHE A 1 83 ? 9.620 0.215 2.996 1.00 86.00 83 PHE A N 1
ATOM 671 C CA . PHE A 1 83 ? 9.539 0.600 1.590 1.00 86.00 83 PHE A CA 1
ATOM 672 C C . PHE A 1 83 ? 10.058 2.018 1.303 1.00 86.00 83 PHE A C 1
ATOM 674 O O . PHE A 1 83 ? 10.552 2.271 0.201 1.00 86.00 83 PHE A O 1
ATOM 681 N N . PHE A 1 84 ? 9.914 2.944 2.256 1.00 82.88 84 PHE A N 1
ATOM 682 C CA . PHE A 1 84 ? 10.334 4.345 2.117 1.00 82.88 84 PHE A CA 1
ATOM 683 C C . PHE A 1 84 ? 11.698 4.662 2.751 1.00 82.88 84 PHE A C 1
ATOM 685 O O . PHE A 1 84 ? 12.140 5.810 2.646 1.00 82.88 84 PHE A O 1
ATOM 692 N N . ALA A 1 85 ? 12.340 3.686 3.397 1.00 81.25 85 ALA A N 1
ATOM 693 C CA . ALA A 1 85 ? 13.690 3.796 3.953 1.00 81.25 85 ALA A CA 1
ATOM 694 C C . ALA A 1 85 ? 14.769 3.913 2.860 1.00 81.25 85 ALA A C 1
ATOM 696 O O . ALA A 1 85 ? 15.737 4.676 3.090 1.00 81.25 85 ALA A O 1
#

pLDDT: mean 85.6, std 13.36, range [33.94, 97.69]

Sequence (85 aa):
MVNCEPLEAYRQLEEAELVGCWAHVRRKFFEATPKQADKSSLGAKGLAYCNQLFSLERDWEALPADERLQKRQEELQPLMEDFFA